Protein AF-A0A381V2H0-F1 (afdb_monomer_lite)

Sequence (54 aa):
TFPIQSRRFYHALKGHGATVRLVMLPHESHGYRARESVMHSLWETALWLDTYLK

InterPro domains:
  IPR029058 Alpha/Beta hydrolase fold [G3DSA:3.40.50.1820] (1-54)
  IPR029058 Alpha/Beta hydrolase fold [SSF53474] (3-54)

Organism: NCBI:txid408172

pLDDT: mean 94.85, std 5.95, range [68.44, 98.25]

Secondary structure (DSSP, 8-state):
--THHHHHHHHHHHHTT--------TT--SS--SHHHHHHHHHHHHHHHHHH--

Foldseek 3Di:
DDCVVQVVVQVVCVVVVHPDDDDDDPPDDPDDDDPVVVVVVVVVVVVVCVVPPD

Structure (mmCIF, N/CA/C/O backbone):
data_AF-A0A381V2H0-F1
#
_entry.id   AF-A0A381V2H0-F1
#
loop_
_atom_site.group_PDB
_atom_site.id
_atom_site.type_symbol
_atom_site.label_atom_id
_atom_site.label_alt_id
_atom_site.label_comp_id
_atom_site.label_asym_id
_atom_site.label_entity_id
_atom_site.label_seq_id
_atom_site.pdbx_PDB_ins_code
_atom_site.Cartn_x
_atom_site.Cartn_y
_atom_site.Cartn_z
_atom_site.occupancy
_atom_site.B_iso_or_equiv
_atom_site.auth_seq_id
_atom_site.auth_comp_id
_atom_site.auth_asym_id
_atom_site.auth_atom_id
_atom_site.pdbx_PDB_model_num
ATOM 1 N N . THR A 1 1 ? 10.881 -7.498 -10.150 1.00 68.62 1 THR A N 1
ATOM 2 C CA . THR A 1 1 ? 10.656 -8.272 -8.908 1.00 68.62 1 THR A CA 1
ATOM 3 C C . THR A 1 1 ? 9.355 -9.037 -9.024 1.00 68.62 1 THR A C 1
ATOM 5 O O . THR A 1 1 ? 8.416 -8.486 -9.579 1.00 68.62 1 THR A O 1
ATOM 8 N N . PHE A 1 2 ? 9.270 -10.281 -8.539 1.00 80.81 2 PHE A N 1
ATOM 9 C CA . PHE A 1 2 ? 8.011 -11.041 -8.525 1.00 80.81 2 PHE A CA 1
ATOM 10 C C . PHE A 1 2 ? 7.278 -10.845 -7.185 1.00 80.81 2 PHE A C 1
ATOM 12 O O . PHE A 1 2 ? 7.748 -11.355 -6.168 1.00 80.81 2 PHE A O 1
ATOM 19 N N . PRO A 1 3 ? 6.115 -10.170 -7.139 1.00 88.50 3 PRO A N 1
ATOM 20 C CA . PRO A 1 3 ? 5.436 -9.826 -5.884 1.00 88.50 3 PRO A CA 1
ATOM 21 C C . PRO A 1 3 ? 4.573 -10.979 -5.336 1.00 88.50 3 PRO A C 1
ATOM 23 O O . PRO A 1 3 ? 3.472 -10.780 -4.823 1.00 88.50 3 PRO A O 1
ATOM 26 N N . ILE A 1 4 ? 5.035 -12.225 -5.481 1.00 94.12 4 ILE A N 1
ATOM 27 C CA . ILE A 1 4 ? 4.254 -13.406 -5.091 1.00 94.12 4 ILE A CA 1
ATOM 28 C C . ILE A 1 4 ? 4.027 -13.480 -3.579 1.00 94.12 4 ILE A C 1
ATOM 30 O O . ILE A 1 4 ? 2.951 -13.896 -3.156 1.00 94.12 4 ILE A O 1
ATOM 34 N N . GLN A 1 5 ? 5.000 -13.029 -2.784 1.00 93.88 5 GLN A N 1
ATOM 35 C CA . GLN A 1 5 ? 4.919 -13.064 -1.324 1.00 93.88 5 GLN A CA 1
ATOM 36 C C . GLN A 1 5 ? 3.797 -12.156 -0.811 1.00 93.88 5 GLN A C 1
ATOM 38 O O . GLN A 1 5 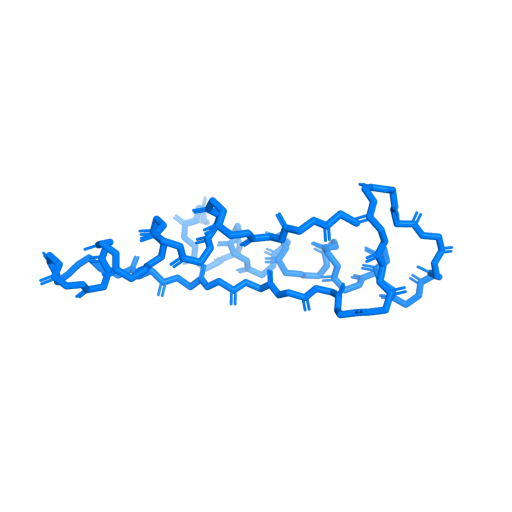? 2.904 -12.623 -0.108 1.00 93.88 5 GLN A O 1
ATOM 43 N N . SER A 1 6 ? 3.759 -10.898 -1.261 1.00 95.31 6 SER A N 1
ATOM 44 C CA . SER A 1 6 ? 2.711 -9.942 -0.885 1.00 95.31 6 SER A CA 1
ATOM 45 C C . SER A 1 6 ? 1.318 -10.413 -1.307 1.00 95.31 6 SER A C 1
ATOM 47 O O . SER A 1 6 ? 0.379 -10.328 -0.520 1.00 9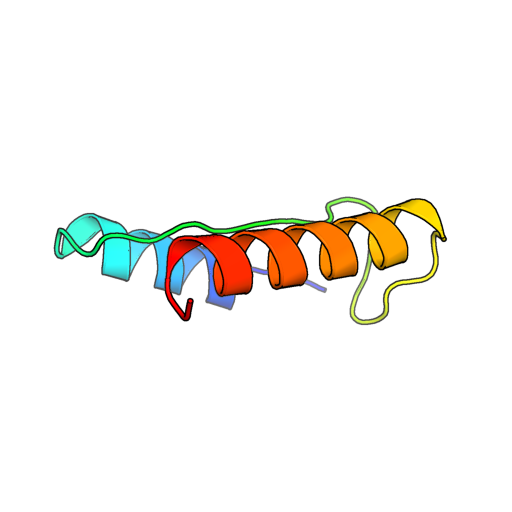5.31 6 SER A O 1
ATOM 49 N N . ARG A 1 7 ? 1.175 -10.982 -2.516 1.00 95.88 7 ARG A N 1
ATOM 50 C CA . ARG A 1 7 ? -0.111 -11.533 -2.982 1.00 95.88 7 ARG A CA 1
ATOM 51 C C . ARG A 1 7 ? -0.575 -12.716 -2.136 1.00 95.88 7 ARG A C 1
ATOM 53 O O . ARG A 1 7 ? -1.732 -12.747 -1.730 1.00 95.88 7 ARG A O 1
ATOM 60 N N . ARG A 1 8 ? 0.310 -13.677 -1.851 1.00 97.06 8 ARG A N 1
ATOM 61 C CA . ARG A 1 8 ? -0.021 -14.838 -1.007 1.00 97.06 8 ARG A CA 1
ATOM 62 C C . ARG A 1 8 ? -0.438 -14.405 0.394 1.00 97.06 8 ARG A C 1
ATOM 64 O O . ARG A 1 8 ? -1.449 -14.887 0.893 1.00 97.06 8 ARG A O 1
ATOM 71 N N . PHE A 1 9 ? 0.295 -13.468 0.990 1.00 97.38 9 PHE A N 1
ATOM 72 C CA . PHE A 1 9 ? -0.022 -12.968 2.321 1.00 97.38 9 PHE A CA 1
ATOM 73 C C . PHE A 1 9 ? -1.362 -12.221 2.358 1.00 97.38 9 PHE A C 1
ATOM 75 O O . PHE A 1 9 ? -2.190 -12.501 3.220 1.00 97.38 9 PHE A O 1
ATOM 82 N N . TYR A 1 10 ? -1.633 -11.361 1.371 1.00 97.75 10 TYR A N 1
ATOM 83 C CA . TYR A 1 10 ? -2.935 -10.703 1.228 1.00 97.75 10 TYR A CA 1
ATOM 84 C C . TYR A 1 10 ? -4.087 -11.713 1.132 1.00 97.75 10 TYR A C 1
ATOM 86 O O . TYR A 1 10 ? -5.084 -11.580 1.838 1.00 97.75 10 TYR A O 1
ATOM 94 N N . HIS A 1 11 ? -3.947 -12.745 0.291 1.00 97.88 11 HIS A N 1
ATOM 95 C CA . HIS A 1 11 ? -4.968 -13.785 0.162 1.00 97.88 11 HIS A CA 1
ATOM 96 C C . HIS A 1 11 ? -5.180 -14.559 1.464 1.00 97.88 11 HIS A C 1
ATOM 98 O O . HIS A 1 11 ? -6.328 -14.829 1.810 1.00 97.88 11 HIS A O 1
ATOM 104 N N . ALA A 1 12 ? -4.108 -14.872 2.197 1.00 98.12 12 ALA A N 1
ATOM 105 C CA . ALA A 1 12 ? -4.213 -15.509 3.503 1.00 98.12 12 ALA A CA 1
ATOM 106 C C . ALA A 1 12 ? -4.996 -14.622 4.481 1.00 98.12 12 ALA A C 1
ATOM 108 O O . ALA A 1 12 ? -6.005 -15.071 5.015 1.00 98.12 12 ALA A O 1
ATOM 109 N N . LEU A 1 13 ? -4.609 -13.354 4.654 1.00 98.25 13 LEU A N 1
ATOM 110 C CA 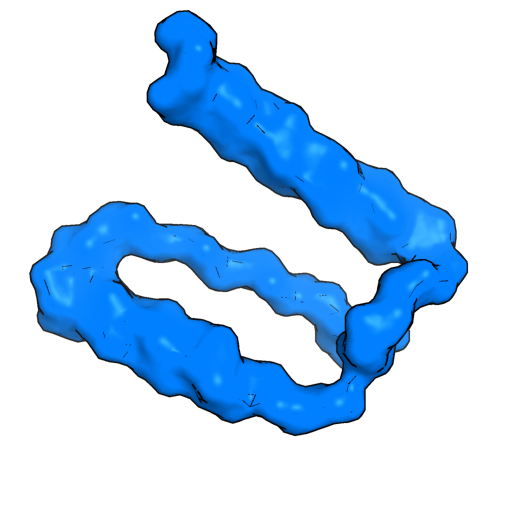. LEU A 1 13 ? -5.300 -12.414 5.547 1.00 98.25 13 LEU A CA 1
ATOM 111 C C . LEU A 1 13 ? -6.780 -12.255 5.188 1.00 98.25 13 LEU A C 1
ATOM 113 O O . LEU A 1 13 ? -7.644 -12.363 6.057 1.00 98.25 13 LEU A O 1
ATOM 117 N N . LYS A 1 14 ? -7.079 -12.081 3.896 1.00 97.44 14 LYS A N 1
ATOM 118 C CA . LYS A 1 14 ? -8.455 -11.991 3.402 1.00 97.44 14 LYS A CA 1
ATOM 119 C C . LYS A 1 14 ? -9.252 -13.265 3.702 1.00 97.44 14 LYS A C 1
ATOM 121 O O . LYS A 1 14 ? -10.400 -13.173 4.119 1.00 97.44 14 LYS A O 1
ATOM 126 N N . GLY A 1 15 ? -8.652 -14.441 3.511 1.00 97.50 15 GLY A N 1
ATOM 127 C CA . GLY A 1 15 ? -9.281 -15.731 3.815 1.00 97.50 15 GLY A CA 1
ATOM 128 C C . GLY A 1 15 ? -9.573 -15.936 5.305 1.00 97.50 15 GLY A C 1
ATOM 129 O O . GLY A 1 15 ? -10.552 -16.589 5.641 1.00 97.50 15 GLY A O 1
ATOM 130 N N . HIS A 1 16 ? -8.779 -15.325 6.188 1.00 97.94 16 HIS A N 1
ATOM 131 C CA . HIS A 1 16 ? -8.993 -15.342 7.641 1.00 97.94 16 HIS A CA 1
ATOM 132 C C . HIS A 1 16 ? -9.951 -14.237 8.127 1.00 97.94 16 HIS A C 1
ATOM 134 O O . HIS A 1 16 ? -10.085 -14.032 9.330 1.00 97.94 16 HIS A O 1
ATOM 140 N N . GLY A 1 17 ? -10.607 -13.503 7.220 1.00 97.44 17 GLY A N 1
ATOM 141 C CA . GLY A 1 17 ? -11.563 -12.450 7.575 1.00 97.44 17 GLY A CA 1
ATOM 142 C C . GLY A 1 17 ? -10.926 -11.169 8.121 1.00 97.44 17 GLY A C 1
ATOM 143 O O . GLY A 1 17 ? -11.633 -10.331 8.674 1.00 97.44 17 GLY A O 1
ATOM 144 N N . ALA A 1 18 ? -9.611 -10.991 7.973 1.00 97.50 18 ALA A N 1
ATOM 145 C CA . ALA A 1 18 ? -8.946 -9.770 8.406 1.00 97.50 18 ALA A CA 1
ATOM 146 C C . ALA A 1 18 ? -9.299 -8.589 7.486 1.00 97.50 18 ALA A C 1
ATOM 148 O O . ALA A 1 18 ? -9.352 -8.727 6.259 1.00 97.50 18 ALA A O 1
ATOM 149 N N . THR A 1 19 ? -9.460 -7.400 8.067 1.00 96.19 19 THR A N 1
ATOM 150 C CA . THR A 1 19 ? -9.559 -6.145 7.311 1.00 96.19 19 THR A CA 1
ATOM 151 C C . THR A 1 19 ? -8.192 -5.821 6.710 1.00 96.19 19 THR A C 1
ATOM 153 O O . THR A 1 19 ? -7.284 -5.379 7.408 1.00 96.19 19 THR A O 1
ATOM 156 N N . VAL A 1 20 ? -8.021 -6.072 5.410 1.00 96.88 20 VAL A N 1
ATOM 157 C CA . VAL A 1 20 ? -6.729 -5.944 4.721 1.00 96.88 20 VAL A CA 1
ATOM 158 C C . VAL A 1 20 ? -6.871 -5.237 3.372 1.00 96.88 20 VAL A C 1
ATOM 160 O O . VAL A 1 20 ? -7.811 -5.488 2.614 1.00 96.88 20 VAL A O 1
ATOM 163 N N . ARG A 1 21 ? -5.892 -4.390 3.030 1.00 96.56 21 ARG A N 1
ATOM 164 C CA . ARG A 1 21 ? -5.757 -3.747 1.715 1.00 96.56 21 ARG A CA 1
ATOM 165 C C . ARG A 1 21 ? -4.345 -3.954 1.164 1.00 96.56 21 ARG A C 1
ATOM 167 O O . ARG A 1 21 ? -3.375 -3.822 1.901 1.00 96.56 21 ARG A O 1
ATOM 174 N N . LEU A 1 22 ? -4.238 -4.279 -0.124 1.00 96.81 22 LEU A N 1
ATOM 175 C CA . LEU A 1 22 ? -2.969 -4.411 -0.847 1.00 96.81 22 LEU A CA 1
ATOM 176 C C . LEU A 1 22 ? -2.912 -3.356 -1.953 1.00 96.81 22 LEU A C 1
ATOM 178 O O . LEU A 1 22 ? -3.829 -3.274 -2.766 1.00 96.81 22 LEU A O 1
ATOM 182 N N . VAL A 1 23 ? -1.822 -2.593 -1.994 1.00 96.69 23 VAL A N 1
ATOM 183 C CA . VAL A 1 23 ? -1.530 -1.610 -3.045 1.00 96.69 23 VAL A CA 1
ATOM 184 C C . VAL A 1 23 ? -0.348 -2.121 -3.863 1.00 96.69 23 VAL A C 1
ATOM 186 O O . VAL A 1 23 ? 0.632 -2.611 -3.305 1.00 96.69 23 VAL A O 1
ATOM 189 N N . MET A 1 24 ? -0.452 -2.042 -5.189 1.00 95.69 24 MET A N 1
ATOM 190 C CA . MET A 1 24 ? 0.560 -2.526 -6.128 1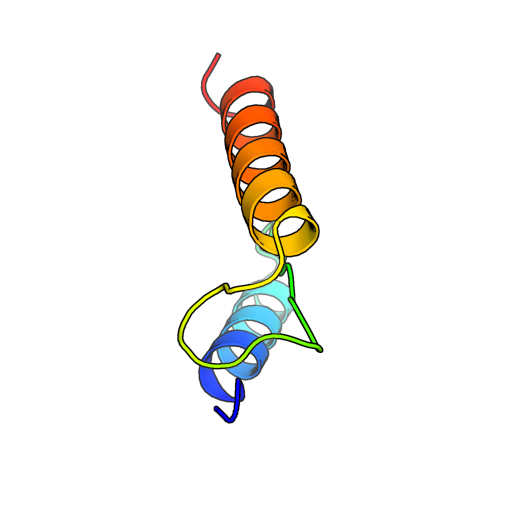.00 95.69 24 MET A CA 1
ATOM 191 C C . MET A 1 24 ? 0.979 -1.401 -7.071 1.00 95.69 24 MET A C 1
ATOM 193 O O . MET A 1 24 ? 0.126 -0.701 -7.607 1.00 95.69 24 MET A O 1
ATOM 197 N N . LEU A 1 25 ? 2.282 -1.287 -7.332 1.00 95.88 25 LEU A N 1
ATOM 198 C CA . LEU A 1 25 ? 2.855 -0.385 -8.332 1.00 95.88 25 LEU A CA 1
ATOM 199 C C . LEU A 1 25 ? 3.347 -1.228 -9.525 1.00 95.88 25 LEU A C 1
ATOM 201 O O . LEU A 1 25 ? 4.496 -1.669 -9.524 1.00 95.88 25 LEU A O 1
ATOM 205 N N . PRO A 1 26 ? 2.489 -1.538 -10.519 1.00 93.31 26 PRO A N 1
ATOM 206 C CA . PRO A 1 26 ? 2.788 -2.544 -11.546 1.00 93.31 26 PRO A CA 1
ATOM 207 C C . PRO A 1 26 ? 3.931 -2.149 -12.490 1.00 93.31 26 PRO A C 1
ATOM 209 O O . PRO A 1 26 ? 4.531 -3.020 -13.115 1.00 93.31 26 PRO A O 1
ATOM 212 N N . HIS A 1 27 ? 4.232 -0.853 -12.582 1.00 93.94 27 HIS A N 1
ATOM 213 C CA . HIS A 1 27 ? 5.295 -0.304 -13.425 1.00 93.94 27 HIS A CA 1
ATOM 214 C C . HIS A 1 27 ? 6.611 -0.073 -12.668 1.00 93.94 27 HIS A C 1
ATOM 216 O O . HIS A 1 27 ? 7.558 0.457 -13.242 1.00 93.94 27 HIS A O 1
ATOM 222 N N . GLU A 1 28 ? 6.689 -0.481 -11.399 1.00 94.62 28 GLU A N 1
ATOM 223 C CA . GLU A 1 28 ? 7.886 -0.344 -10.570 1.00 94.62 28 GLU A CA 1
ATOM 224 C C . GLU A 1 28 ? 8.544 -1.698 -10.280 1.00 94.62 28 GLU A C 1
ATOM 226 O O . GLU A 1 28 ? 7.929 -2.765 -10.349 1.00 94.62 28 GLU A O 1
ATOM 231 N N . SER A 1 29 ? 9.840 -1.651 -9.963 1.00 90.94 29 SER A N 1
ATOM 232 C CA . SER A 1 29 ? 10.643 -2.838 -9.654 1.00 90.94 29 SER A CA 1
ATOM 233 C C . SER A 1 29 ? 10.761 -3.053 -8.138 1.00 90.94 29 SER A C 1
ATOM 235 O O . SER A 1 29 ? 9.752 -3.180 -7.454 1.00 90.94 29 SER A O 1
ATOM 237 N N . HIS A 1 30 ? 11.979 -3.165 -7.597 1.00 91.12 30 HIS A N 1
ATOM 238 C CA . HIS A 1 30 ? 12.196 -3.128 -6.148 1.00 91.12 30 HIS A CA 1
ATOM 239 C C . HIS A 1 30 ? 12.276 -1.690 -5.617 1.00 91.12 30 HIS A C 1
ATOM 241 O O . HIS A 1 30 ? 11.796 -1.419 -4.524 1.00 91.12 30 HIS A O 1
ATOM 247 N N . GLY A 1 31 ? 12.856 -0.779 -6.403 1.00 90.31 31 GLY A N 1
ATOM 248 C CA . GLY A 1 31 ? 12.850 0.654 -6.115 1.00 90.31 31 GLY A CA 1
ATOM 249 C C . GLY A 1 31 ? 11.767 1.371 -6.912 1.00 90.31 31 GLY A C 1
ATOM 250 O O . GLY A 1 31 ? 11.453 0.947 -8.028 1.00 90.31 31 GLY A O 1
ATOM 251 N N . TYR A 1 32 ? 11.244 2.457 -6.341 1.00 94.31 32 TYR A N 1
ATOM 252 C CA . TYR A 1 32 ? 10.302 3.361 -6.998 1.00 94.31 32 TYR A CA 1
ATOM 253 C C . TYR A 1 32 ? 11.086 4.458 -7.719 1.00 94.31 32 TYR A C 1
ATOM 255 O O . TYR A 1 32 ? 11.913 5.124 -7.093 1.00 94.31 32 TYR A O 1
ATOM 263 N N . ARG A 1 33 ? 10.864 4.633 -9.024 1.00 94.81 33 ARG A N 1
ATOM 264 C CA . ARG A 1 33 ? 11.554 5.661 -9.824 1.00 94.81 33 ARG A CA 1
ATOM 265 C C . ARG A 1 33 ? 10.619 6.723 -10.371 1.00 94.81 33 ARG A C 1
ATOM 267 O O . ARG A 1 33 ? 11.023 7.882 -10.439 1.00 94.81 33 ARG A O 1
ATOM 274 N N . ALA A 1 34 ? 9.404 6.358 -10.773 1.00 97.00 34 ALA A N 1
ATOM 275 C CA . ALA A 1 34 ? 8.455 7.339 -11.268 1.00 97.00 34 ALA A CA 1
ATOM 276 C C . ALA A 1 34 ? 8.008 8.245 -10.119 1.00 97.00 34 ALA A C 1
ATOM 278 O O . ALA A 1 34 ? 7.703 7.789 -9.010 1.00 97.00 34 ALA A O 1
ATOM 279 N N . ARG A 1 35 ? 7.960 9.550 -10.389 1.00 97.06 35 ARG A N 1
ATOM 280 C CA . ARG A 1 35 ? 7.547 10.552 -9.402 1.00 97.06 35 ARG A CA 1
ATOM 281 C C . ARG A 1 35 ? 6.125 10.272 -8.921 1.00 97.06 35 ARG A C 1
ATOM 283 O O . ARG A 1 35 ? 5.839 10.385 -7.735 1.00 97.06 35 ARG A O 1
ATOM 290 N N . GLU A 1 36 ? 5.261 9.855 -9.835 1.00 97.38 36 GLU A N 1
ATOM 291 C CA . GLU A 1 36 ? 3.877 9.469 -9.593 1.00 97.38 36 GLU A CA 1
ATOM 292 C C . GLU A 1 36 ? 3.785 8.299 -8.609 1.00 97.38 36 GLU A C 1
ATOM 294 O O . GLU A 1 36 ? 3.015 8.371 -7.655 1.00 97.38 36 GLU A O 1
ATOM 299 N N . SER A 1 37 ? 4.611 7.262 -8.780 1.00 97.69 37 SER A N 1
ATOM 300 C CA . SER A 1 37 ? 4.668 6.102 -7.880 1.00 97.69 37 SER A CA 1
ATOM 301 C C . SER A 1 37 ? 5.056 6.501 -6.455 1.00 97.69 37 SER A C 1
ATOM 303 O O . SER A 1 37 ? 4.436 6.055 -5.488 1.00 97.69 37 SER A O 1
ATOM 305 N N . VAL A 1 38 ? 6.062 7.373 -6.317 1.00 97.19 38 VAL A N 1
ATOM 306 C CA . VAL A 1 38 ? 6.510 7.884 -5.012 1.00 97.19 38 VAL A CA 1
ATOM 307 C C . VAL A 1 38 ? 5.400 8.692 -4.345 1.00 97.19 38 VAL A C 1
ATOM 309 O O . VAL A 1 38 ? 5.059 8.440 -3.189 1.00 97.19 38 VAL A O 1
ATOM 312 N N . MET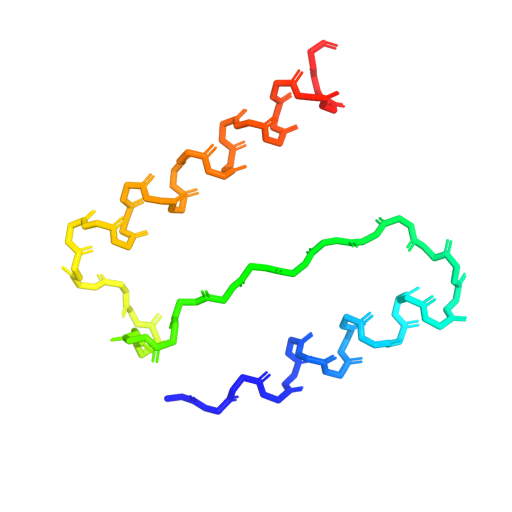 A 1 39 ? 4.791 9.624 -5.080 1.00 98.25 39 MET A N 1
ATOM 313 C CA . MET A 1 39 ? 3.698 10.451 -4.564 1.00 98.25 39 MET A CA 1
ATOM 314 C C . MET A 1 39 ? 2.475 9.609 -4.184 1.00 98.25 39 MET A C 1
ATOM 316 O O . MET A 1 39 ? 1.865 9.863 -3.148 1.00 98.25 39 MET A O 1
ATOM 320 N N . HIS A 1 40 ? 2.147 8.577 -4.965 1.00 97.94 40 HIS A N 1
ATOM 321 C CA . HIS A 1 40 ? 1.066 7.647 -4.650 1.00 97.94 40 HIS A CA 1
ATOM 322 C C . HIS A 1 40 ? 1.341 6.884 -3.348 1.00 97.94 40 HIS A C 1
ATOM 324 O O . HIS A 1 40 ? 0.471 6.815 -2.486 1.00 97.94 40 HIS A O 1
ATOM 330 N N . SER A 1 41 ? 2.565 6.382 -3.149 1.00 97.31 41 SER A N 1
ATOM 331 C CA . SER A 1 41 ? 2.944 5.700 -1.904 1.00 97.31 41 SER A CA 1
ATOM 332 C C . SER A 1 41 ? 2.827 6.613 -0.677 1.00 97.31 41 SER A C 1
ATOM 334 O O . SER A 1 41 ? 2.372 6.170 0.381 1.00 97.31 41 SER A O 1
ATOM 336 N N . LEU A 1 42 ? 3.238 7.880 -0.800 1.00 97.88 42 LEU A N 1
ATOM 337 C CA . LEU A 1 42 ? 3.113 8.870 0.275 1.00 97.88 42 LEU A CA 1
ATOM 338 C C . LEU A 1 42 ? 1.647 9.169 0.592 1.00 97.88 42 LEU A C 1
ATOM 340 O O . LEU A 1 42 ? 1.264 9.172 1.760 1.00 97.88 42 LEU A O 1
ATOM 344 N N . TRP A 1 43 ? 0.828 9.373 -0.441 1.00 98.06 43 TRP A N 1
ATOM 345 C CA . TRP A 1 43 ? -0.605 9.611 -0.289 1.00 98.06 43 TRP A CA 1
ATOM 346 C C . TRP A 1 43 ? -1.307 8.438 0.404 1.00 98.06 43 TRP A C 1
ATOM 348 O O . TRP A 1 43 ? -2.058 8.658 1.352 1.00 98.06 43 TRP A O 1
ATOM 358 N N . GLU A 1 44 ? -0.999 7.198 0.012 1.00 97.94 44 GLU A N 1
ATOM 359 C CA . GLU A 1 44 ? -1.580 6.008 0.640 1.00 97.94 44 GLU A CA 1
ATOM 360 C C . GLU A 1 44 ? -1.213 5.881 2.120 1.00 97.94 44 GLU A C 1
ATOM 362 O O . GLU A 1 44 ? -2.047 5.500 2.943 1.00 97.94 44 GLU A O 1
ATOM 367 N N . THR A 1 45 ? 0.023 6.242 2.467 1.00 97.38 45 THR A N 1
ATOM 368 C CA . THR A 1 45 ? 0.501 6.215 3.854 1.00 97.38 45 THR A CA 1
ATOM 369 C C . THR A 1 45 ? -0.185 7.294 4.687 1.00 97.38 45 THR A C 1
ATOM 371 O O . THR A 1 45 ? -0.681 7.008 5.775 1.00 97.38 45 THR A O 1
ATOM 374 N N . ALA A 1 46 ? -0.260 8.521 4.165 1.00 98.00 46 ALA A N 1
ATOM 375 C CA . ALA A 1 46 ? -0.914 9.636 4.840 1.00 98.00 46 ALA A CA 1
ATOM 376 C C . ALA A 1 46 ? -2.401 9.347 5.085 1.00 98.00 46 ALA A C 1
ATOM 378 O O . ALA A 1 46 ? -2.869 9.500 6.208 1.00 98.00 46 ALA A O 1
ATOM 379 N N . LEU A 1 47 ? -3.121 8.858 4.069 1.00 97.56 47 LEU A N 1
ATOM 380 C CA . LEU A 1 47 ? -4.534 8.502 4.192 1.00 97.56 47 LEU A CA 1
ATOM 381 C C . LEU A 1 47 ? -4.760 7.387 5.221 1.00 97.56 47 LEU A C 1
ATOM 383 O O . LEU A 1 47 ? -5.718 7.443 5.991 1.00 97.56 47 LEU A O 1
ATOM 387 N N . TRP A 1 48 ? -3.891 6.372 5.243 1.00 97.12 48 TRP A N 1
ATOM 388 C CA . TRP A 1 48 ? -3.991 5.291 6.222 1.00 97.12 48 TRP A CA 1
ATOM 389 C C . TRP A 1 48 ? -3.814 5.813 7.651 1.00 97.12 48 TRP A C 1
ATOM 391 O O . TRP A 1 48 ? -4.635 5.508 8.514 1.00 97.12 48 TRP A O 1
ATOM 401 N N . LEU A 1 49 ? -2.792 6.642 7.888 1.00 97.19 49 LEU A N 1
ATOM 402 C CA . LEU A 1 49 ? -2.555 7.260 9.196 1.00 97.19 49 LEU A CA 1
ATOM 403 C C . LEU A 1 49 ? -3.735 8.138 9.623 1.00 97.19 49 LEU A C 1
ATOM 405 O O . LEU A 1 49 ? -4.173 8.053 10.765 1.00 97.19 49 LEU A O 1
ATOM 409 N N . ASP A 1 50 ? -4.288 8.918 8.694 1.00 97.44 50 ASP A N 1
ATOM 410 C CA . ASP A 1 50 ? -5.463 9.759 8.930 1.00 97.44 50 ASP A CA 1
ATOM 411 C C . ASP A 1 50 ? -6.687 8.944 9.364 1.00 97.44 50 ASP A C 1
ATOM 413 O O . ASP A 1 50 ? -7.440 9.349 10.242 1.00 97.44 50 ASP A O 1
ATOM 417 N N . THR A 1 51 ? -6.872 7.776 8.748 1.00 96.06 51 THR A N 1
ATOM 418 C CA . THR A 1 51 ? -8.052 6.932 8.962 1.00 96.06 51 THR A CA 1
ATOM 419 C C . THR A 1 51 ? -7.967 6.125 10.258 1.00 96.06 51 THR A C 1
ATOM 421 O O . THR A 1 51 ? -8.991 5.901 10.898 1.00 96.06 51 THR A O 1
ATOM 424 N N . TYR A 1 52 ? -6.775 5.645 10.628 1.00 95.56 52 TYR A N 1
ATOM 425 C CA . TYR A 1 52 ? -6.621 4.634 11.685 1.00 95.56 52 TYR A CA 1
ATOM 426 C C . TYR A 1 52 ? -5.810 5.084 12.904 1.00 95.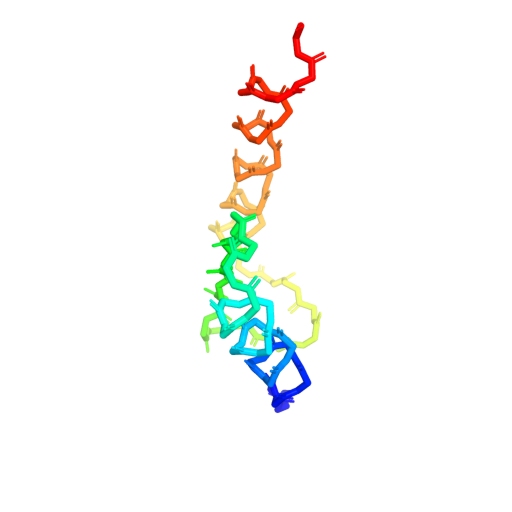56 52 TYR A C 1
ATOM 428 O O . TYR A 1 52 ? -5.787 4.352 13.891 1.00 95.56 52 TYR A O 1
ATOM 436 N N . LEU A 1 53 ? -5.126 6.230 12.847 1.00 94.00 53 LEU A N 1
ATOM 437 C CA . LEU A 1 53 ? -4.189 6.660 13.894 1.00 94.00 53 LEU A CA 1
ATOM 438 C C . LEU A 1 53 ? -4.453 8.067 14.456 1.00 94.00 53 LEU A C 1
ATOM 440 O O . LEU A 1 53 ? -3.689 8.511 15.311 1.00 94.00 53 LEU A O 1
ATOM 444 N N . LYS A 1 54 ? -5.478 8.767 13.961 1.00 68.44 54 LYS A N 1
ATOM 445 C CA . LYS A 1 54 ? -5.897 10.083 14.466 1.00 68.44 54 LYS A CA 1
ATOM 446 C C . LYS A 1 54 ? -6.564 10.009 15.835 1.00 68.44 54 LYS A C 1
ATOM 448 O O . LYS A 1 54 ? -7.349 9.062 16.061 1.00 68.44 54 LYS A O 1
#

Radius of gyration: 13.04 Å; chains: 1; bounding box: 24×26×28 Å